Protein AF-A0A376M8D1-F1 (afdb_monomer_lite)

Secondary structure (DSSP, 8-state):
--HHHHHHHHHHHTT--HHHHHHHHT--HHHHHHHHTTSS----HHHHHHHHHSTTTGGGHHHHHHS------

Sequence (73 aa):
MLIGEKIRVIRESEDLTREEFCGLIDVPIGTLRRYETGRIENIGGEVLIKIVNHPRFFKYMNWLMTGKTNEAA

Organism: Escherichia coli (NCBI:txid562)

InterPro domains:
  IPR001387 Cro/C1-type, helix-turn-helix domain [PF01381] (7-53)
  IPR001387 Cro/C1-type, helix-turn-helix domain [PS50943] (7-51)
  IPR001387 Cro/C1-type, helix-turn-helix domain [SM00530] (6-64)
  IPR001387 Cro/C1-type, helix-turn-helix domain [cd00093] (4-53)
  IPR010982 Lambda repressor-like, DNA-binding domain superfamily [G3DSA:1.10.260.40] (1-73)
  IPR010982 Lambda repressor-like, DNA-binding domain superfamily [SSF47413] (1-53)

Radius of gyration: 11.49 Å; chains: 1; bounding box: 25×23×29 Å

pLDDT: mean 89.58, std 10.15, range [40.41, 96.5]

Structure (mmCIF, N/CA/C/O backbone):
data_AF-A0A376M8D1-F1
#
_entry.id   AF-A0A376M8D1-F1
#
loop_
_atom_site.group_PDB
_atom_site.id
_atom_site.type_symbol
_atom_site.label_atom_id
_atom_site.label_alt_id
_atom_site.label_comp_id
_atom_site.label_asym_id
_atom_site.label_entity_id
_atom_site.label_seq_id
_atom_site.pdbx_PDB_ins_code
_atom_site.Cartn_x
_ato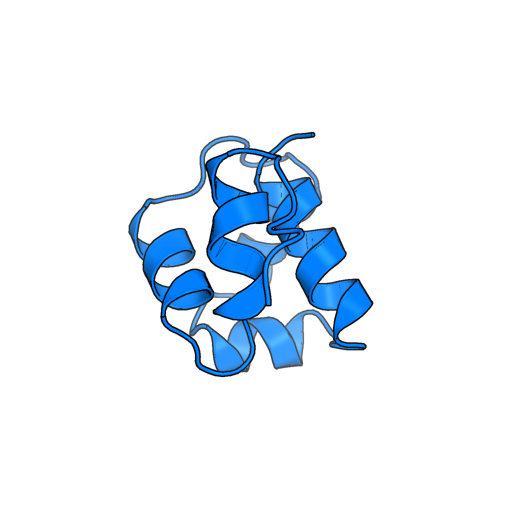m_site.Cartn_y
_atom_site.Cartn_z
_atom_site.occupancy
_atom_site.B_iso_or_equiv
_atom_site.auth_seq_id
_atom_site.auth_comp_id
_atom_site.auth_asym_id
_atom_site.auth_atom_id
_atom_site.pdbx_PDB_model_num
ATOM 1 N N . MET A 1 1 ? -4.005 15.102 -0.149 1.00 77.75 1 MET A N 1
ATOM 2 C CA . MET A 1 1 ? -3.212 13.893 -0.430 1.00 77.75 1 MET A CA 1
ATOM 3 C C . MET A 1 1 ? -3.723 13.241 -1.694 1.00 77.75 1 MET A C 1
ATOM 5 O O . MET A 1 1 ? -4.927 13.014 -1.793 1.00 77.75 1 MET A O 1
ATOM 9 N N . LEU A 1 2 ? -2.824 12.941 -2.625 1.00 88.56 2 LEU A N 1
ATOM 10 C CA . LEU A 1 2 ? -3.116 12.082 -3.769 1.00 88.56 2 LEU A CA 1
ATOM 11 C C . LEU A 1 2 ? -3.310 10.638 -3.296 1.00 88.56 2 LEU A C 1
ATOM 13 O O . LEU A 1 2 ? -2.804 10.225 -2.252 1.00 88.56 2 LEU A O 1
ATOM 17 N N . ILE A 1 3 ? -4.031 9.840 -4.077 1.00 90.06 3 ILE A N 1
ATOM 18 C CA . ILE A 1 3 ? -4.313 8.452 -3.702 1.00 90.06 3 ILE A CA 1
ATOM 19 C C . ILE A 1 3 ? -3.035 7.598 -3.622 1.00 90.06 3 ILE A C 1
ATOM 21 O O . ILE A 1 3 ? -2.918 6.748 -2.744 1.00 90.06 3 ILE A O 1
ATOM 25 N N . GLY A 1 4 ? -2.025 7.898 -4.443 1.00 92.50 4 GLY A N 1
ATOM 26 C CA . GLY A 1 4 ? -0.710 7.261 -4.362 1.00 92.50 4 GLY A CA 1
ATOM 27 C C . GLY A 1 4 ? 0.051 7.580 -3.071 1.00 92.50 4 GLY A C 1
ATOM 28 O O . GLY A 1 4 ? 0.701 6.702 -2.508 1.00 92.50 4 GLY A O 1
ATOM 29 N N . GLU A 1 5 ? -0.095 8.796 -2.538 1.00 93.25 5 GLU A N 1
ATOM 30 C CA . GLU A 1 5 ? 0.468 9.165 -1.232 1.00 93.25 5 GLU A CA 1
ATOM 31 C C . GLU A 1 5 ? -0.229 8.400 -0.106 1.00 93.25 5 GLU A C 1
ATOM 33 O O . GLU A 1 5 ? 0.422 7.942 0.828 1.00 93.25 5 GLU A O 1
ATOM 38 N N . LYS A 1 6 ? -1.550 8.198 -0.210 1.00 92.75 6 LYS A N 1
ATOM 39 C CA . LYS A 1 6 ? -2.289 7.384 0.761 1.00 92.75 6 LYS A CA 1
ATOM 40 C C . LYS A 1 6 ? -1.813 5.932 0.773 1.00 92.75 6 LYS A C 1
ATOM 42 O O . LYS A 1 6 ? -1.612 5.366 1.843 1.00 92.75 6 LYS A O 1
ATOM 47 N N . ILE A 1 7 ? -1.583 5.345 -0.401 1.00 93.75 7 ILE A N 1
ATOM 48 C CA . ILE A 1 7 ? -1.043 3.982 -0.524 1.00 93.75 7 ILE A CA 1
ATOM 49 C C . ILE A 1 7 ? 0.340 3.883 0.122 1.00 93.75 7 ILE A C 1
ATOM 51 O O . ILE A 1 7 ? 0.611 2.925 0.844 1.00 93.75 7 ILE A O 1
ATOM 55 N N . ARG A 1 8 ? 1.189 4.899 -0.073 1.00 95.00 8 ARG A N 1
ATOM 56 C CA . ARG A 1 8 ? 2.497 4.965 0.580 1.00 95.00 8 ARG A CA 1
ATOM 57 C C . ARG A 1 8 ? 2.373 4.941 2.105 1.00 95.00 8 ARG A C 1
ATOM 59 O O . ARG A 1 8 ? 3.081 4.171 2.745 1.00 95.00 8 ARG A O 1
ATOM 66 N N . VAL A 1 9 ? 1.469 5.743 2.670 1.00 95.19 9 VAL A N 1
ATOM 67 C CA . VAL A 1 9 ? 1.229 5.776 4.122 1.00 95.19 9 V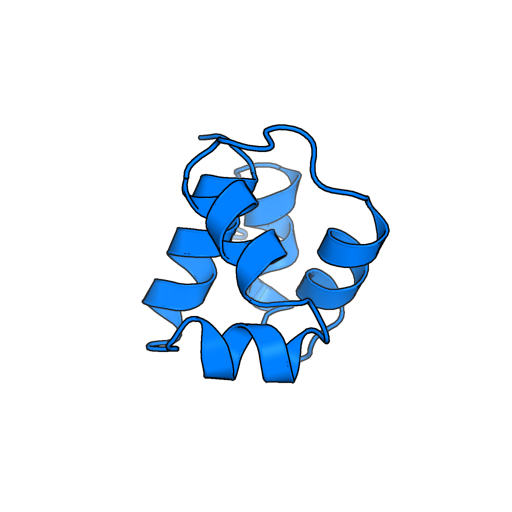AL A CA 1
ATOM 68 C C . VAL A 1 9 ? 0.736 4.424 4.631 1.00 95.19 9 VAL A C 1
ATOM 70 O O . VAL A 1 9 ? 1.214 3.972 5.664 1.00 95.19 9 VAL A O 1
ATOM 73 N N . ILE A 1 10 ? -0.162 3.744 3.909 1.00 94.12 10 ILE A N 1
ATOM 74 C CA . ILE A 1 10 ? -0.619 2.390 4.271 1.00 94.12 10 ILE A CA 1
ATOM 75 C C . ILE A 1 10 ? 0.561 1.420 4.319 1.00 94.12 10 ILE A C 1
ATOM 77 O O . ILE A 1 10 ? 0.722 0.701 5.299 1.00 94.12 10 ILE A O 1
ATOM 81 N N . ARG A 1 11 ? 1.406 1.426 3.283 1.00 95.75 11 ARG A N 1
ATOM 82 C CA . ARG A 1 11 ? 2.582 0.556 3.211 1.00 95.75 11 ARG A CA 1
ATOM 83 C C . ARG A 1 11 ? 3.549 0.812 4.370 1.00 95.75 11 ARG A C 1
ATOM 85 O O . ARG A 1 11 ? 4.016 -0.137 4.990 1.00 95.75 11 ARG A O 1
ATOM 92 N N . GLU A 1 12 ? 3.852 2.079 4.643 1.00 96.00 12 GLU A N 1
ATOM 93 C CA . GLU A 1 12 ? 4.757 2.482 5.729 1.00 96.00 12 GLU A CA 1
ATOM 94 C C . GLU A 1 12 ? 4.162 2.182 7.112 1.00 96.00 12 GLU A C 1
ATOM 96 O O . GLU A 1 12 ? 4.895 1.775 7.999 1.00 96.00 12 GLU A O 1
ATOM 101 N N . SER A 1 13 ? 2.840 2.282 7.280 1.00 94.69 13 SER A N 1
ATOM 102 C CA . SER A 1 13 ? 2.146 1.931 8.534 1.00 94.69 13 SER A CA 1
ATOM 103 C C . SER A 1 13 ? 2.121 0.427 8.822 1.00 94.69 13 SER A C 1
ATOM 105 O O . SER A 1 13 ? 1.790 0.015 9.929 1.00 94.69 13 SER A O 1
ATOM 107 N N . GLU A 1 14 ? 2.406 -0.391 7.813 1.00 94.69 14 GLU A N 1
ATOM 108 C CA . GLU A 1 14 ? 2.471 -1.850 7.898 1.00 94.69 14 GLU A CA 1
ATOM 109 C C . GLU A 1 14 ? 3.918 -2.363 7.938 1.00 94.69 14 GLU A C 1
ATOM 111 O O . GLU A 1 14 ? 4.129 -3.576 7.885 1.00 94.69 14 GLU A O 1
ATOM 116 N N . ASP A 1 15 ? 4.895 -1.449 7.999 1.00 96.19 15 ASP A N 1
ATOM 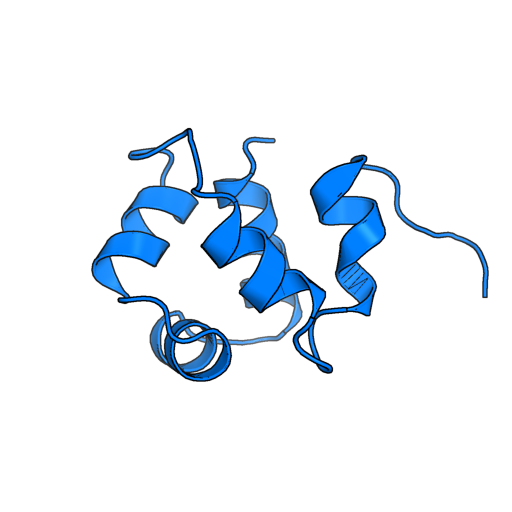117 C CA . ASP A 1 15 ? 6.335 -1.723 7.953 1.00 96.19 15 ASP A CA 1
ATOM 118 C C . ASP A 1 15 ? 6.756 -2.575 6.745 1.00 96.19 15 ASP A C 1
ATOM 120 O O . ASP A 1 15 ? 7.669 -3.395 6.814 1.00 96.19 15 ASP A O 1
ATOM 124 N N . LEU A 1 16 ? 6.084 -2.375 5.606 1.00 96.44 16 LEU A N 1
ATOM 125 C CA . LEU A 1 16 ? 6.345 -3.130 4.386 1.00 96.44 16 LEU A CA 1
ATOM 126 C C . LEU A 1 16 ? 7.286 -2.387 3.442 1.00 96.44 16 LEU A C 1
ATOM 128 O O . LEU A 1 16 ? 7.150 -1.189 3.154 1.00 96.44 16 LEU A O 1
ATOM 132 N N . THR A 1 17 ? 8.201 -3.134 2.843 1.00 96.50 17 THR A N 1
ATOM 133 C CA . THR A 1 17 ? 8.912 -2.699 1.645 1.00 96.50 17 THR A CA 1
ATOM 134 C C . THR A 1 17 ? 7.954 -2.627 0.450 1.00 96.50 17 THR A C 1
ATOM 136 O O . THR A 1 17 ? 6.839 -3.157 0.453 1.00 96.50 17 THR A O 1
ATOM 139 N N . ARG A 1 18 ? 8.377 -1.945 -0.621 1.00 94.25 18 ARG A N 1
ATOM 140 C CA . ARG A 1 18 ? 7.591 -1.888 -1.865 1.00 94.25 18 ARG A CA 1
ATOM 141 C C . ARG A 1 18 ? 7.421 -3.266 -2.494 1.00 94.25 18 ARG A C 1
ATOM 143 O O . ARG A 1 18 ? 6.367 -3.521 -3.061 1.00 94.25 18 ARG A O 1
ATOM 150 N N . GLU A 1 19 ? 8.436 -4.117 -2.394 1.00 95.31 19 GLU A N 1
ATOM 151 C CA . GLU A 1 19 ? 8.427 -5.475 -2.944 1.00 95.31 19 GLU A CA 1
ATOM 152 C C . GLU A 1 19 ? 7.406 -6.350 -2.219 1.00 95.31 19 GLU A C 1
ATOM 154 O O . GLU A 1 19 ? 6.548 -6.940 -2.871 1.00 95.31 19 GLU A O 1
ATOM 159 N N . GLU A 1 20 ? 7.420 -6.347 -0.884 1.00 95.94 20 GLU A N 1
ATOM 160 C CA . GLU A 1 20 ? 6.454 -7.105 -0.081 1.00 95.94 20 GLU A CA 1
ATOM 161 C C . GLU A 1 20 ? 5.025 -6.618 -0.318 1.00 95.94 20 GLU A C 1
ATOM 163 O O . GLU A 1 20 ? 4.124 -7.421 -0.547 1.00 95.94 20 GLU A O 1
ATOM 168 N N . PHE A 1 21 ? 4.811 -5.299 -0.330 1.00 96.31 21 PHE A N 1
ATOM 169 C CA . PHE A 1 21 ? 3.489 -4.736 -0.591 1.00 96.31 21 PHE A CA 1
ATOM 170 C C . PHE A 1 21 ? 2.975 -5.123 -1.981 1.00 96.31 21 PHE A C 1
ATOM 172 O O . PHE A 1 21 ? 1.841 -5.575 -2.109 1.00 96.31 21 PHE A O 1
ATOM 179 N N . CYS A 1 22 ? 3.821 -5.012 -3.010 1.00 95.00 22 CYS A N 1
ATOM 180 C CA . CYS A 1 22 ? 3.503 -5.431 -4.376 1.00 95.00 22 CYS A CA 1
ATOM 181 C C . CYS A 1 22 ? 3.162 -6.917 -4.477 1.00 95.00 22 CYS A C 1
ATOM 183 O O . CYS A 1 22 ? 2.230 -7.266 -5.198 1.00 95.00 22 CYS A O 1
ATOM 185 N N . GLY A 1 23 ? 3.888 -7.773 -3.752 1.00 94.94 23 GLY A N 1
ATOM 186 C CA . GLY A 1 23 ? 3.615 -9.207 -3.699 1.00 94.94 23 GLY A CA 1
ATOM 187 C C . GLY A 1 23 ? 2.256 -9.533 -3.076 1.00 94.94 23 GLY A C 1
ATOM 188 O O . GLY A 1 23 ? 1.591 -10.458 -3.527 1.00 94.94 23 GLY A O 1
ATOM 189 N N . LEU A 1 24 ? 1.810 -8.748 -2.090 1.00 94.50 24 LEU A N 1
ATOM 190 C CA . LEU A 1 24 ? 0.514 -8.942 -1.428 1.00 94.50 24 LEU A CA 1
ATOM 191 C C . LEU A 1 24 ? -0.678 -8.507 -2.288 1.00 94.50 24 LEU A C 1
ATOM 193 O O . LEU A 1 24 ? -1.728 -9.143 -2.246 1.00 94.50 24 LEU A O 1
ATOM 197 N N . ILE A 1 25 ? -0.536 -7.418 -3.047 1.00 93.69 25 ILE A N 1
ATOM 198 C CA . ILE A 1 25 ? -1.635 -6.865 -3.859 1.00 93.69 25 ILE A CA 1
ATOM 199 C C . ILE A 1 25 ? -1.538 -7.219 -5.342 1.00 93.69 25 ILE A C 1
ATOM 201 O O . ILE A 1 25 ? -2.357 -6.736 -6.115 1.00 93.69 25 ILE A O 1
ATOM 205 N N . ASP A 1 26 ? -0.544 -8.011 -5.748 1.00 92.88 26 ASP A N 1
ATOM 206 C CA . ASP A 1 26 ? -0.308 -8.404 -7.140 1.00 92.88 26 ASP A CA 1
ATOM 207 C C . ASP A 1 26 ? -0.281 -7.189 -8.096 1.00 92.88 26 ASP A C 1
ATOM 209 O O . ASP A 1 26 ? -1.083 -7.036 -9.026 1.00 92.88 26 ASP A O 1
ATOM 213 N N . VAL A 1 27 ? 0.625 -6.252 -7.796 1.00 92.56 27 VAL A N 1
ATOM 214 C CA . VAL A 1 27 ? 0.882 -5.046 -8.598 1.00 92.56 27 VAL A CA 1
ATOM 215 C C . VAL A 1 27 ? 2.376 -4.946 -8.889 1.00 92.56 27 VAL A C 1
ATOM 217 O O . VAL A 1 27 ? 3.180 -5.099 -7.974 1.00 92.56 27 VAL A O 1
ATOM 220 N N . PRO A 1 28 ? 2.798 -4.623 -10.124 1.00 94.31 28 PRO A N 1
ATOM 221 C CA . PRO A 1 28 ? 4.216 -4.455 -10.419 1.00 94.31 28 PRO A CA 1
ATOM 222 C C . PRO A 1 28 ? 4.851 -3.308 -9.620 1.00 94.31 28 PRO A C 1
ATOM 224 O O . PRO A 1 28 ? 4.328 -2.189 -9.588 1.00 94.31 28 PRO A O 1
ATOM 227 N N . ILE A 1 29 ? 6.049 -3.536 -9.075 1.00 94.75 29 ILE A N 1
ATOM 228 C CA . ILE A 1 29 ? 6.791 -2.543 -8.277 1.00 94.75 29 ILE A CA 1
ATOM 229 C C . ILE A 1 29 ? 7.038 -1.218 -9.000 1.00 94.75 29 ILE A C 1
ATOM 231 O O . ILE A 1 29 ? 6.951 -0.146 -8.397 1.00 94.75 29 ILE A O 1
ATOM 235 N N . GLY A 1 30 ? 7.299 -1.265 -10.309 1.00 94.12 30 GLY A N 1
ATOM 236 C CA . GLY A 1 30 ? 7.467 -0.062 -11.123 1.00 94.12 30 GLY A CA 1
ATOM 237 C C . GLY A 1 30 ? 6.196 0.788 -11.171 1.00 94.12 30 GLY A C 1
ATOM 238 O O . GLY A 1 30 ? 6.277 2.018 -11.144 1.00 94.12 30 GLY A O 1
ATOM 239 N N . THR A 1 31 ? 5.032 0.139 -11.191 1.00 92.50 31 THR A N 1
ATOM 240 C CA . THR A 1 31 ? 3.721 0.792 -11.177 1.00 92.50 31 THR A CA 1
ATOM 241 C C . THR A 1 31 ? 3.444 1.393 -9.802 1.00 92.50 31 THR A C 1
ATOM 243 O O . THR A 1 31 ? 3.151 2.586 -9.724 1.00 92.50 31 THR A O 1
ATOM 246 N N . LEU A 1 32 ? 3.653 0.628 -8.721 1.00 94.25 32 LEU A N 1
ATOM 247 C CA . LEU A 1 32 ? 3.509 1.135 -7.352 1.00 94.25 32 LEU A CA 1
ATOM 248 C C . LEU A 1 32 ? 4.397 2.361 -7.111 1.00 94.25 32 LEU A C 1
ATOM 250 O O . LEU A 1 32 ? 3.928 3.378 -6.607 1.00 94.25 32 LEU A O 1
ATOM 254 N N . ARG A 1 33 ? 5.667 2.311 -7.533 1.00 94.81 33 ARG A N 1
ATOM 255 C CA . ARG A 1 33 ? 6.594 3.441 -7.393 1.00 94.81 33 ARG A CA 1
ATOM 256 C C . ARG A 1 33 ? 6.066 4.696 -8.087 1.00 94.81 33 ARG A C 1
ATOM 258 O O . ARG A 1 33 ? 6.163 5.775 -7.519 1.00 94.81 33 ARG A O 1
ATOM 265 N N . ARG A 1 34 ? 5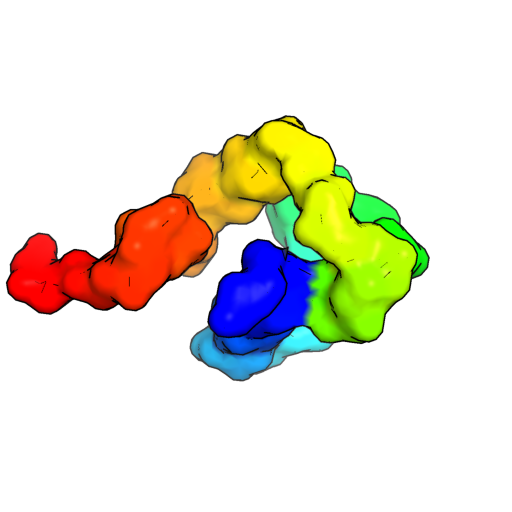.506 4.572 -9.295 1.00 94.25 34 ARG A N 1
ATOM 266 C CA . ARG A 1 34 ? 4.946 5.717 -10.033 1.00 94.25 34 ARG A CA 1
ATOM 267 C C . ARG A 1 34 ? 3.707 6.296 -9.353 1.00 94.25 34 ARG A C 1
ATOM 269 O O . ARG A 1 34 ? 3.548 7.514 -9.387 1.00 94.25 34 ARG A O 1
ATOM 276 N N . TYR A 1 35 ? 2.876 5.455 -8.736 1.00 94.19 35 TYR A N 1
ATOM 277 C CA . TYR A 1 35 ? 1.753 5.911 -7.917 1.00 94.19 35 TYR A CA 1
ATOM 278 C C . TYR A 1 35 ? 2.243 6.682 -6.688 1.00 94.19 35 TYR A C 1
ATOM 280 O O . TYR A 1 35 ? 1.852 7.828 -6.489 1.00 94.19 35 TYR A O 1
ATOM 288 N N . GLU A 1 36 ? 3.153 6.103 -5.899 1.00 91.44 36 GLU A N 1
ATOM 289 C CA . GLU A 1 36 ? 3.641 6.721 -4.658 1.00 91.44 36 GLU A CA 1
ATOM 290 C C . GLU A 1 36 ? 4.393 8.041 -4.883 1.00 91.44 36 GLU A C 1
ATOM 292 O O . GLU A 1 36 ? 4.395 8.899 -4.004 1.00 91.44 36 GLU A O 1
ATOM 297 N N . THR A 1 37 ? 5.048 8.212 -6.037 1.00 91.75 37 THR A N 1
ATOM 298 C CA . THR A 1 37 ? 5.756 9.456 -6.385 1.00 91.75 37 THR A CA 1
ATOM 299 C C . THR A 1 37 ? 4.874 10.476 -7.110 1.00 91.75 37 THR A C 1
ATOM 301 O O . THR A 1 37 ? 5.406 11.466 -7.602 1.00 91.75 37 THR A O 1
ATOM 304 N N . GLY A 1 38 ? 3.575 10.210 -7.290 1.00 88.62 38 GLY A N 1
ATOM 305 C CA . GLY A 1 38 ? 2.664 11.089 -8.037 1.00 88.62 38 GLY A CA 1
ATOM 306 C C . GLY A 1 38 ? 2.944 11.169 -9.543 1.00 88.62 38 GLY A C 1
ATOM 307 O O . GLY A 1 38 ? 2.371 11.999 -10.235 1.00 88.62 38 GLY A O 1
ATOM 308 N N . ARG A 1 39 ? 3.803 10.296 -10.092 1.00 90.06 39 ARG A N 1
ATOM 309 C CA . ARG A 1 39 ? 4.090 10.264 -11.540 1.00 90.06 39 ARG A CA 1
ATOM 310 C C . ARG A 1 39 ? 2.915 9.699 -12.339 1.00 90.06 39 ARG A C 1
ATOM 312 O O . ARG A 1 39 ? 2.810 9.949 -13.535 1.00 90.06 39 ARG A O 1
ATOM 319 N N . ILE A 1 40 ? 2.061 8.920 -11.678 1.00 90.19 40 ILE A N 1
ATOM 320 C CA . ILE A 1 40 ? 0.722 8.576 -12.144 1.00 90.19 40 ILE A CA 1
ATOM 321 C C . ILE A 1 40 ? -0.251 8.980 -11.037 1.00 90.19 40 ILE A C 1
ATOM 323 O O . ILE A 1 40 ? -0.272 8.360 -9.976 1.00 90.19 40 ILE A O 1
ATOM 327 N N . GLU A 1 41 ? -1.044 10.017 -11.288 1.00 85.12 41 GLU A N 1
ATOM 328 C CA . GLU A 1 41 ? -2.023 10.532 -10.322 1.00 85.12 41 GLU A CA 1
ATOM 329 C C . GLU A 1 41 ? -3.297 9.677 -10.282 1.00 85.12 41 GLU A C 1
ATOM 331 O O . GLU A 1 41 ? -3.886 9.468 -9.221 1.00 85.12 41 GLU A O 1
ATOM 336 N N . ASN A 1 42 ? -3.688 9.131 -11.437 1.00 85.19 42 ASN A N 1
ATOM 337 C CA . ASN A 1 42 ? -4.891 8.321 -11.594 1.00 85.19 42 ASN A CA 1
ATOM 338 C C . ASN A 1 42 ? -4.572 6.835 -11.415 1.00 85.19 42 ASN A C 1
ATOM 340 O O . ASN A 1 42 ? -3.944 6.207 -12.271 1.00 85.19 42 ASN A O 1
ATOM 344 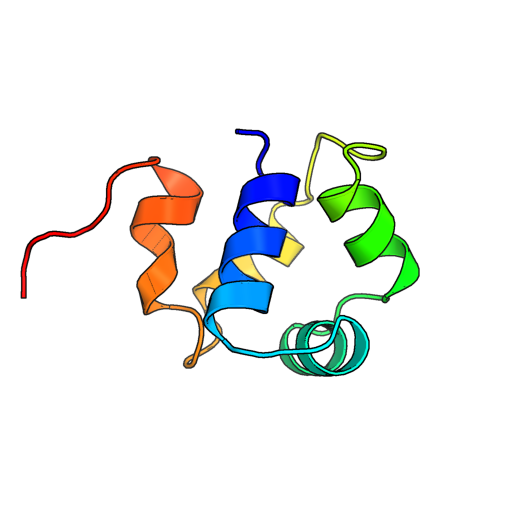N N . ILE A 1 43 ? -5.026 6.264 -10.303 1.00 87.94 43 ILE A N 1
ATOM 345 C CA . ILE A 1 43 ? -4.882 4.836 -10.016 1.00 87.94 43 ILE A CA 1
ATOM 346 C C . ILE A 1 43 ? -6.082 4.089 -10.587 1.00 87.94 43 ILE A C 1
ATOM 348 O O . ILE A 1 43 ? -7.226 4.492 -10.386 1.00 87.94 43 ILE A O 1
ATOM 352 N N . GLY A 1 44 ? -5.821 2.990 -11.297 1.00 87.19 44 GLY A N 1
ATOM 353 C CA . GLY A 1 44 ? -6.881 2.134 -11.822 1.00 87.19 44 GLY A CA 1
ATOM 354 C C . GLY A 1 44 ? -7.716 1.535 -10.689 1.00 87.19 44 GLY A C 1
ATOM 355 O O . GLY A 1 44 ? -7.167 1.082 -9.684 1.00 87.19 44 GLY A O 1
ATOM 356 N N . GLY A 1 45 ? -9.040 1.499 -10.863 1.00 89.56 45 GLY A N 1
ATOM 357 C CA . GLY A 1 45 ? -9.964 0.984 -9.846 1.00 89.56 45 GLY A CA 1
ATOM 358 C C . GLY A 1 45 ? -9.645 -0.446 -9.397 1.00 89.56 45 GLY A C 1
ATOM 359 O O . GLY A 1 45 ? -9.798 -0.762 -8.224 1.00 89.56 45 GLY A O 1
ATOM 360 N N . GLU A 1 46 ? -9.109 -1.280 -10.290 1.00 90.94 46 GLU A N 1
ATOM 361 C CA . GLU A 1 46 ? -8.681 -2.647 -9.974 1.00 90.94 46 GLU A CA 1
ATOM 362 C C . GLU A 1 46 ? -7.622 -2.695 -8.862 1.00 90.94 46 GLU A C 1
ATOM 364 O O . GLU A 1 46 ? -7.745 -3.481 -7.928 1.00 90.94 46 GLU A O 1
ATOM 369 N N . VAL A 1 47 ? -6.623 -1.806 -8.898 1.00 91.56 47 VAL A N 1
ATOM 370 C CA . VAL A 1 47 ? -5.575 -1.736 -7.864 1.00 91.56 47 VAL A CA 1
ATOM 371 C C . VAL A 1 47 ? -6.179 -1.369 -6.510 1.00 91.56 47 VAL A C 1
ATOM 373 O O . VAL A 1 47 ? -5.819 -1.952 -5.491 1.00 91.56 47 VAL A O 1
ATOM 376 N N . LEU A 1 48 ? -7.133 -0.433 -6.494 1.00 91.31 48 LEU A N 1
ATOM 377 C CA . LEU A 1 48 ? -7.829 -0.051 -5.266 1.00 91.31 48 LEU A CA 1
ATOM 378 C C . LEU A 1 48 ? -8.642 -1.215 -4.707 1.00 91.31 48 LEU A C 1
ATOM 380 O O . LEU A 1 48 ? -8.561 -1.477 -3.512 1.00 91.31 48 LEU A O 1
ATOM 384 N N . ILE A 1 49 ? -9.358 -1.944 -5.568 1.00 92.81 49 ILE A N 1
ATOM 385 C CA . ILE A 1 49 ? -10.123 -3.142 -5.202 1.00 92.81 49 ILE A CA 1
ATOM 386 C C . ILE A 1 49 ? -9.201 -4.208 -4.595 1.00 92.81 49 ILE A C 1
ATOM 388 O O . ILE A 1 49 ? -9.543 -4.771 -3.555 1.00 92.81 49 ILE A O 1
ATOM 392 N N . LYS A 1 50 ? -8.023 -4.457 -5.189 1.00 93.81 50 LYS A N 1
ATOM 393 C CA . LYS A 1 50 ? -7.034 -5.404 -4.643 1.00 93.81 50 LYS A CA 1
ATOM 394 C C . LYS A 1 50 ? -6.549 -4.982 -3.251 1.00 93.81 50 LYS A C 1
ATOM 396 O O . LYS A 1 50 ? -6.457 -5.824 -2.365 1.00 93.81 50 LYS A O 1
ATOM 401 N N . ILE A 1 51 ? -6.299 -3.688 -3.030 1.00 92.69 51 ILE A N 1
ATOM 402 C CA . ILE A 1 51 ? -5.886 -3.171 -1.717 1.00 92.69 51 ILE A CA 1
ATOM 403 C C . ILE A 1 51 ? -7.018 -3.322 -0.696 1.00 92.69 51 ILE A C 1
ATOM 405 O O . ILE A 1 51 ? -6.804 -3.917 0.354 1.00 92.69 51 ILE A O 1
ATOM 409 N N . VAL A 1 52 ? -8.223 -2.814 -0.976 1.00 91.81 52 VAL A N 1
ATOM 410 C CA . VAL A 1 52 ? -9.300 -2.789 0.032 1.00 91.81 52 VAL A CA 1
ATOM 411 C C . VAL A 1 52 ? -9.838 -4.176 0.369 1.00 91.81 52 VAL A C 1
ATOM 413 O O . VAL A 1 52 ? -10.250 -4.380 1.501 1.00 91.81 52 VAL A O 1
ATOM 416 N N . ASN A 1 53 ? -9.804 -5.135 -0.561 1.00 92.19 53 ASN A N 1
ATOM 417 C CA . ASN A 1 53 ? -10.234 -6.511 -0.291 1.00 92.19 53 ASN A CA 1
ATOM 418 C C . ASN A 1 53 ? -9.151 -7.376 0.362 1.00 92.19 53 ASN A C 1
ATOM 420 O O . ASN A 1 53 ? -9.439 -8.495 0.787 1.00 92.19 53 ASN A O 1
ATOM 424 N N . HIS A 1 54 ? -7.909 -6.897 0.453 1.00 94.75 54 HIS A N 1
ATOM 425 C CA . HIS A 1 54 ? -6.858 -7.651 1.115 1.00 94.75 54 HIS A CA 1
ATOM 426 C C . HIS A 1 54 ? -7.100 -7.650 2.639 1.00 94.75 54 HIS A C 1
ATOM 428 O O . HIS A 1 54 ? -7.194 -6.568 3.230 1.00 94.75 54 HIS A O 1
ATOM 434 N N . PRO A 1 55 ? -7.128 -8.814 3.322 1.00 93.19 55 PRO A N 1
ATOM 435 C CA . PRO A 1 55 ? -7.472 -8.902 4.747 1.00 93.19 55 PRO A CA 1
ATOM 436 C C . PRO A 1 55 ? -6.633 -7.987 5.646 1.00 93.19 55 PRO A C 1
ATOM 438 O O . PRO A 1 55 ? -7.140 -7.392 6.592 1.00 93.19 55 PRO A O 1
ATOM 441 N N . ARG A 1 56 ? -5.348 -7.820 5.311 1.00 92.44 56 ARG A N 1
ATOM 442 C CA . ARG A 1 56 ? -4.420 -6.944 6.043 1.00 92.44 56 ARG A CA 1
ATOM 443 C C . ARG A 1 56 ? -4.733 -5.452 5.882 1.00 92.44 56 ARG A C 1
ATOM 445 O O . ARG A 1 56 ? -4.481 -4.674 6.796 1.00 92.44 56 ARG A O 1
ATOM 452 N N . PHE A 1 57 ? -5.271 -5.048 4.731 1.00 94.31 57 PHE A N 1
ATOM 453 C CA . PHE A 1 57 ? -5.438 -3.638 4.368 1.00 94.31 57 PHE A CA 1
ATOM 454 C C . PHE A 1 57 ? -6.894 -3.157 4.422 1.00 94.31 57 PHE A C 1
ATOM 456 O O . PHE A 1 57 ? -7.133 -1.953 4.339 1.00 94.31 57 PHE A O 1
ATOM 463 N N . PHE A 1 58 ? -7.859 -4.059 4.634 1.00 92.44 58 PHE A N 1
ATOM 464 C CA . PHE A 1 58 ? -9.288 -3.742 4.734 1.00 92.44 58 PHE A CA 1
ATOM 465 C C . PHE A 1 58 ? -9.589 -2.614 5.739 1.00 92.44 58 PHE A C 1
ATOM 467 O O . PHE A 1 58 ? -10.392 -1.723 5.460 1.00 92.44 58 PHE A O 1
ATOM 474 N N . LYS A 1 59 ? -8.869 -2.570 6.869 1.00 92.25 59 LYS A N 1
ATOM 475 C CA . LYS A 1 59 ? -8.990 -1.511 7.892 1.00 92.25 59 LYS A CA 1
ATOM 476 C C . LYS A 1 59 ? -8.745 -0.089 7.361 1.00 92.25 59 LYS A C 1
ATOM 478 O O . LYS A 1 59 ? -9.250 0.875 7.929 1.00 92.25 59 LYS A O 1
ATOM 483 N N . TYR A 1 60 ? -8.015 0.058 6.254 1.00 93.12 60 TYR A N 1
ATOM 484 C CA . TYR A 1 60 ? -7.723 1.350 5.632 1.00 93.12 60 TYR A CA 1
ATOM 485 C C . TYR A 1 60 ? -8.769 1.789 4.598 1.00 93.12 60 TYR A C 1
ATOM 487 O O . TYR A 1 60 ? -8.680 2.915 4.110 1.00 93.12 60 TYR A O 1
ATOM 495 N N . MET A 1 61 ? -9.763 0.953 4.265 1.00 91.25 61 MET A N 1
ATOM 496 C CA . MET A 1 61 ? -10.744 1.215 3.201 1.00 91.25 61 MET A CA 1
ATOM 497 C C . MET A 1 61 ? -11.419 2.582 3.347 1.00 91.25 61 MET A C 1
ATOM 499 O O . MET A 1 61 ? -11.408 3.377 2.405 1.00 91.25 61 MET A O 1
ATOM 503 N N . ASN A 1 62 ? -11.982 2.878 4.524 1.00 90.50 62 ASN A N 1
ATOM 504 C CA . ASN A 1 62 ? -12.711 4.131 4.727 1.00 90.50 62 ASN A CA 1
ATOM 505 C C . ASN A 1 62 ? -11.790 5.346 4.533 1.00 90.50 62 ASN A C 1
ATOM 507 O O . ASN A 1 62 ? -12.116 6.272 3.793 1.00 90.50 62 ASN A O 1
ATOM 511 N N . TRP A 1 63 ? -10.584 5.295 5.098 1.00 91.75 63 TRP A N 1
ATOM 512 C CA . TRP A 1 63 ? -9.613 6.380 4.987 1.00 91.75 63 TRP A CA 1
ATOM 513 C C . TRP A 1 63 ? -9.085 6.564 3.556 1.00 91.75 63 TRP A C 1
ATOM 515 O O . TRP A 1 63 ? -8.959 7.696 3.067 1.00 91.75 63 TRP A O 1
ATOM 525 N N . LEU A 1 64 ? -8.832 5.465 2.841 1.00 89.56 64 LEU A N 1
ATOM 526 C CA . LEU A 1 64 ? -8.380 5.494 1.452 1.00 89.56 64 LEU A CA 1
ATOM 527 C C . LEU A 1 64 ? -9.422 6.179 0.556 1.00 89.56 64 LEU A C 1
ATOM 529 O O . LEU A 1 64 ? -9.070 7.101 -0.187 1.00 89.56 64 LEU A O 1
ATOM 533 N N . MET A 1 65 ? -10.696 5.804 0.707 1.00 86.94 65 MET A N 1
ATOM 534 C CA . MET A 1 65 ? -11.796 6.250 -0.154 1.00 86.94 65 MET A CA 1
ATOM 535 C C . MET A 1 65 ? -12.360 7.625 0.224 1.00 86.94 65 MET A C 1
ATOM 537 O O . MET A 1 65 ? -12.571 8.458 -0.652 1.00 86.94 65 MET A O 1
ATOM 541 N N . THR A 1 66 ? -12.590 7.897 1.511 1.00 87.12 66 THR A N 1
ATOM 542 C CA . THR A 1 66 ? -13.297 9.112 1.968 1.00 87.12 66 THR A CA 1
ATOM 543 C C . THR A 1 66 ? -12.382 10.126 2.652 1.00 87.12 66 THR A C 1
ATOM 545 O O . THR A 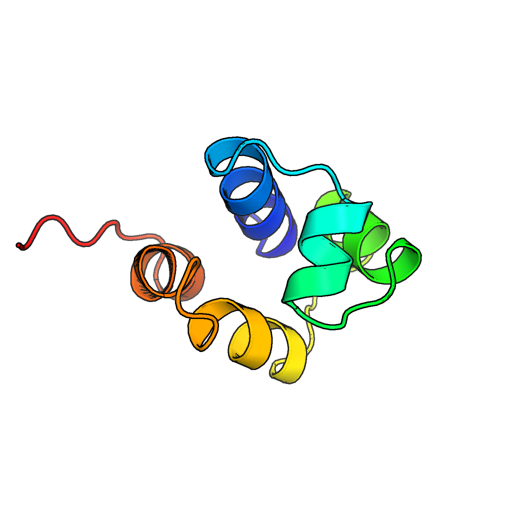1 66 ? -12.780 11.266 2.880 1.00 87.12 66 THR A O 1
ATOM 548 N N . GLY A 1 67 ? -11.147 9.733 2.989 1.00 81.88 67 GLY A N 1
ATOM 549 C CA . GLY A 1 67 ? -10.228 10.560 3.778 1.00 81.88 67 GLY A CA 1
ATOM 550 C C . GLY A 1 67 ? -10.591 10.655 5.260 1.00 81.88 67 GLY A C 1
ATOM 551 O O . GLY A 1 67 ? -9.859 11.296 6.007 1.00 81.88 67 GLY A O 1
ATOM 552 N N . LYS A 1 68 ? -11.678 10.010 5.698 1.00 79.75 68 LYS A N 1
ATOM 553 C CA . LYS A 1 68 ? -12.075 9.941 7.103 1.00 79.75 68 LYS A CA 1
ATOM 554 C C . LYS A 1 68 ? -11.582 8.631 7.702 1.00 79.75 68 LYS A C 1
ATOM 556 O O . LYS A 1 68 ? -11.738 7.565 7.108 1.00 79.75 68 LYS A O 1
ATOM 561 N N . THR A 1 69 ? -10.973 8.704 8.875 1.00 73.25 69 THR A N 1
ATOM 562 C CA . THR A 1 69 ? -10.716 7.520 9.693 1.00 73.25 69 THR A CA 1
ATOM 563 C C . THR A 1 69 ? -12.044 7.040 10.273 1.00 73.25 69 THR A C 1
ATOM 565 O O . THR A 1 69 ? -12.890 7.847 10.656 1.00 73.25 69 THR A O 1
ATOM 568 N N . ASN A 1 70 ? -12.270 5.725 10.294 1.00 63.56 70 ASN A N 1
ATOM 569 C CA . ASN A 1 70 ? -13.424 5.171 10.995 1.00 63.56 70 ASN A CA 1
ATOM 570 C C . ASN A 1 70 ? -13.079 5.126 12.492 1.00 63.56 70 ASN A C 1
ATOM 572 O O . ASN A 1 70 ? -12.524 4.142 12.965 1.00 63.56 70 ASN A O 1
ATOM 576 N N . GLU A 1 71 ? -13.359 6.198 13.233 1.00 57.09 71 GLU A N 1
ATOM 577 C CA . GLU A 1 71 ? -13.435 6.149 14.702 1.00 57.09 71 GLU A CA 1
ATOM 578 C C . GLU A 1 71 ? -14.778 5.527 15.104 1.00 57.09 71 GLU A C 1
ATOM 580 O O . GLU A 1 71 ? -15.680 6.202 15.587 1.00 57.09 71 GLU A O 1
ATOM 585 N N . ALA A 1 72 ? -14.962 4.244 14.805 1.00 47.78 72 ALA A N 1
ATOM 586 C CA . ALA A 1 72 ? -16.082 3.464 15.320 1.00 47.78 72 ALA A CA 1
ATOM 587 C C . ALA A 1 72 ? -15.800 1.969 15.131 1.00 47.78 72 ALA A C 1
ATOM 589 O O . ALA A 1 72 ? -16.206 1.390 14.122 1.00 47.78 72 ALA A O 1
ATOM 590 N N . ALA A 1 73 ? -15.055 1.396 16.079 1.00 40.41 73 ALA A N 1
ATOM 591 C CA . ALA A 1 73 ? -15.302 0.115 16.761 1.00 40.41 73 ALA A CA 1
ATOM 592 C C . ALA A 1 73 ? -14.025 -0.344 17.477 1.00 40.41 73 ALA A C 1
ATOM 594 O O . ALA A 1 73 ? -13.007 -0.559 16.781 1.00 40.41 73 ALA A O 1
#

Foldseek 3Di:
DQLLCLVVVLCVVVVHDLVRVCVQLVHDSVVSVCSVVVVPRDDDVSSLVSQCPRPSRVLCNCCSPPVDRPPDD